Protein AF-A0A9J6HA10-F1 (afdb_monomer)

Mean predicted aligned error: 11.38 Å

Radius of gyration: 18.95 Å; Cα contacts (8 Å, |Δi|>4): 127; chains: 1; bounding box: 46×41×46 Å

Secondary structure (DSSP, 8-state):
-----HHHHHHHHHSS-SS---------HHHHHS--TT-SEEEE--TT--HHHHHHHB---S--TTHHHHTTTTTS--S------BB-SSSTT-BSBPP----------------BSS--HHHHHHHHHHHHHHHHHHHHHHHTTTT-TT-EEEE-

InterPro domains:
  IPR007130 Diacylglycerol acyltransferase [PF03982] (58-154)

Structure (mmCIF, N/CA/C/O backbone):
data_AF-A0A9J6HA10-F1
#
_entry.id   AF-A0A9J6HA10-F1
#
loop_
_atom_site.group_PDB
_atom_site.id
_atom_site.type_symbol
_atom_site.label_atom_id
_atom_site.label_alt_id
_atom_site.label_comp_id
_atom_site.label_asym_id
_atom_site.label_entity_id
_atom_site.label_seq_id
_atom_site.pdbx_PDB_ins_code
_atom_site.Cartn_x
_atom_site.Cartn_y
_atom_site.Cartn_z
_atom_site.occupancy
_atom_site.B_iso_or_equiv
_atom_site.auth_seq_id
_atom_site.auth_comp_id
_atom_site.auth_asym_id
_atom_site.auth_atom_id
_atom_site.pdbx_PDB_model_num
ATOM 1 N N . MET A 1 1 ? -4.344 17.018 0.982 1.00 56.25 1 MET A N 1
ATOM 2 C CA . MET A 1 1 ? -3.516 15.915 1.517 1.00 56.25 1 MET A CA 1
ATOM 3 C C . MET A 1 1 ? -3.598 15.993 3.033 1.00 56.25 1 MET A C 1
ATOM 5 O O . MET A 1 1 ? -3.455 17.090 3.555 1.00 56.25 1 MET A O 1
ATOM 9 N N . CYS A 1 2 ? -3.926 14.900 3.721 1.00 67.69 2 CYS A N 1
ATOM 10 C CA . CYS A 1 2 ? -3.923 14.847 5.187 1.00 67.69 2 CYS A CA 1
ATOM 11 C C . CYS A 1 2 ? -2.704 14.054 5.662 1.00 67.69 2 CYS A C 1
ATOM 13 O O . CYS A 1 2 ? -2.131 13.279 4.894 1.00 67.69 2 CYS A O 1
ATOM 15 N N . SER A 1 3 ? -2.320 14.220 6.923 1.00 74.75 3 SER A N 1
ATOM 16 C CA . SER A 1 3 ? -1.361 13.317 7.552 1.00 74.75 3 SER A CA 1
ATOM 17 C C . SER A 1 3 ? -1.904 11.881 7.547 1.00 74.75 3 SER A C 1
ATOM 19 O O . SER A 1 3 ? -3.109 11.652 7.680 1.00 74.75 3 SER A O 1
ATOM 21 N N . VAL A 1 4 ? -1.012 10.904 7.363 1.00 75.75 4 VAL A N 1
ATOM 22 C CA . VAL A 1 4 ? -1.343 9.467 7.391 1.00 75.75 4 VAL A CA 1
ATOM 23 C C . VAL A 1 4 ? -1.318 8.970 8.843 1.00 75.75 4 VAL A C 1
ATOM 25 O O . VAL A 1 4 ? -0.617 8.025 9.196 1.00 75.75 4 VAL A O 1
ATOM 28 N N . ASP A 1 5 ? -2.047 9.659 9.719 1.00 79.12 5 ASP A N 1
ATOM 29 C CA . ASP A 1 5 ? -2.291 9.221 11.092 1.00 79.12 5 ASP A CA 1
ATOM 30 C C . ASP A 1 5 ? -3.588 8.414 11.184 1.00 79.12 5 ASP A C 1
ATOM 32 O O 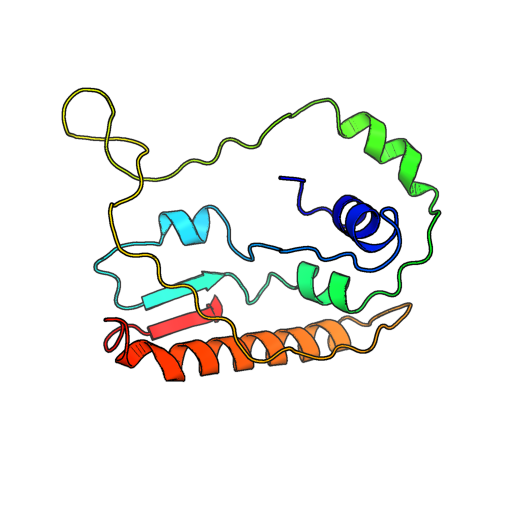. ASP A 1 5 ? -4.528 8.604 10.406 1.00 79.12 5 ASP A O 1
ATOM 36 N N . ARG A 1 6 ? -3.634 7.510 12.170 1.00 78.38 6 ARG A N 1
ATOM 37 C CA . ARG A 1 6 ? -4.812 6.692 12.494 1.00 78.38 6 ARG A CA 1
ATOM 38 C C . ARG A 1 6 ? -6.079 7.543 12.571 1.00 78.38 6 ARG A C 1
ATOM 40 O O . ARG A 1 6 ? -7.103 7.164 12.009 1.00 78.38 6 ARG A O 1
ATOM 47 N N . ASP A 1 7 ? -5.993 8.688 13.235 1.00 75.31 7 ASP A N 1
ATOM 48 C CA . ASP A 1 7 ? -7.155 9.517 13.545 1.00 75.31 7 ASP A CA 1
ATOM 49 C C . ASP A 1 7 ? -7.647 10.296 12.316 1.00 75.31 7 ASP A C 1
ATOM 51 O O . ASP A 1 7 ? -8.854 10.397 12.090 1.00 75.31 7 ASP A O 1
ATOM 55 N N . SER A 1 8 ? -6.740 10.776 11.459 1.00 80.00 8 SER A N 1
ATOM 56 C CA . SER 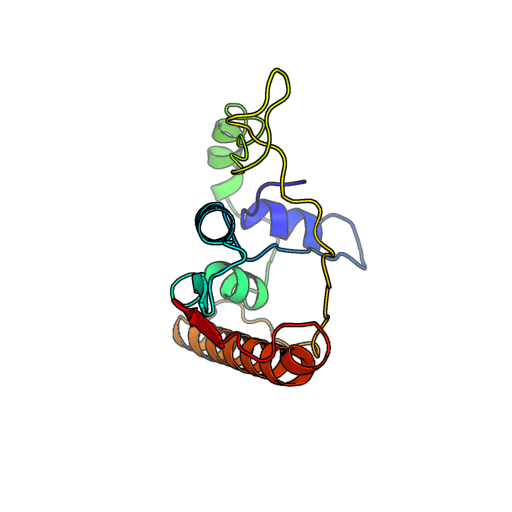A 1 8 ? -7.104 11.361 10.161 1.00 80.00 8 SER A CA 1
ATOM 57 C C . SER A 1 8 ? -7.771 10.339 9.242 1.00 80.00 8 SER A C 1
ATOM 59 O O . SER A 1 8 ? -8.814 10.632 8.652 1.00 80.00 8 SER A O 1
ATOM 61 N N . LEU A 1 9 ? -7.226 9.119 9.157 1.00 80.81 9 LEU A N 1
ATOM 62 C CA . LEU A 1 9 ? -7.848 8.035 8.390 1.00 80.81 9 LEU A CA 1
ATOM 63 C C . LEU A 1 9 ? -9.228 7.681 8.953 1.00 80.81 9 LEU A C 1
ATOM 65 O O . LEU A 1 9 ? -10.187 7.542 8.196 1.00 80.81 9 LEU A O 1
ATOM 69 N N . GLN A 1 10 ? -9.360 7.613 10.279 1.00 77.75 10 GLN A N 1
ATOM 70 C CA . GLN A 1 10 ? -10.642 7.418 10.950 1.00 77.75 10 GLN A CA 1
ATOM 71 C C . GLN A 1 10 ? -11.653 8.494 10.572 1.00 77.75 10 GLN A C 1
ATOM 73 O O . GLN A 1 10 ? -12.794 8.172 10.233 1.00 77.75 10 GLN A O 1
ATOM 78 N N . TRP A 1 11 ? -11.261 9.764 10.644 1.00 79.56 11 TRP A N 1
ATOM 79 C CA . TRP A 1 11 ? -12.159 10.869 10.348 1.00 79.56 11 TRP A CA 1
ATOM 80 C C . TRP A 1 11 ? -12.653 10.798 8.902 1.00 79.56 11 TRP A C 1
ATOM 82 O O . TRP A 1 11 ? -13.860 10.859 8.668 1.00 79.56 11 TRP A O 1
ATOM 92 N N . ILE A 1 12 ? -11.745 10.563 7.950 1.00 81.81 12 ILE A N 1
ATOM 93 C CA . ILE A 1 12 ? -12.090 10.429 6.529 1.00 81.81 12 ILE A CA 1
ATOM 94 C C . ILE A 1 12 ? -13.055 9.265 6.317 1.00 81.81 12 ILE A C 1
ATOM 96 O O . ILE A 1 12 ? -14.059 9.431 5.634 1.00 81.81 12 ILE A O 1
ATOM 100 N N . LEU A 1 13 ? -12.787 8.107 6.925 1.00 79.94 13 LEU A N 1
ATOM 101 C CA . LEU A 1 13 ? -13.568 6.894 6.695 1.00 79.94 13 LEU A CA 1
ATOM 102 C C . LEU A 1 13 ? -14.927 6.883 7.411 1.00 79.94 13 LEU A C 1
ATOM 104 O O . LEU A 1 13 ? -15.831 6.183 6.955 1.00 79.94 13 LEU A O 1
ATOM 108 N N . THR A 1 14 ? -15.100 7.635 8.505 1.00 76.81 14 THR A N 1
ATOM 109 C CA . THR A 1 14 ? -16.303 7.538 9.360 1.00 76.81 14 THR A CA 1
ATOM 110 C C . THR A 1 14 ? -17.143 8.811 9.452 1.00 76.81 14 THR A C 1
ATOM 112 O O . THR A 1 14 ? -18.346 8.715 9.677 1.00 76.81 14 THR A O 1
ATOM 115 N N . LYS A 1 15 ? -16.556 10.008 9.311 1.00 68.69 15 LYS A N 1
ATOM 116 C CA . LYS A 1 15 ? -17.234 11.276 9.650 1.00 68.69 15 LYS A CA 1
ATOM 117 C C . LYS A 1 15 ? -17.799 12.047 8.458 1.00 68.69 15 LYS A C 1
ATOM 119 O O . LYS A 1 15 ? -18.490 13.034 8.681 1.00 68.69 15 LYS A O 1
ATOM 124 N N . ARG A 1 16 ? -17.570 11.599 7.220 1.00 68.25 16 ARG A N 1
ATOM 125 C CA . ARG A 1 16 ? -18.080 12.254 5.998 1.00 68.25 16 ARG A CA 1
ATOM 126 C C . ARG A 1 16 ? -19.392 11.676 5.443 1.00 68.25 16 ARG A C 1
ATOM 128 O O . ARG A 1 16 ? -19.793 12.038 4.345 1.00 68.25 16 ARG A O 1
ATOM 135 N N . GLY A 1 17 ? -20.086 10.833 6.210 1.00 70.75 17 GLY A N 1
ATOM 136 C CA . GLY A 1 17 ? -21.309 10.154 5.763 1.00 70.75 17 GLY A CA 1
ATOM 137 C C . GLY A 1 17 ? -21.013 8.779 5.162 1.00 70.75 17 GLY A C 1
ATOM 138 O O . GLY A 1 17 ? -20.061 8.119 5.579 1.00 70.75 17 GLY A O 1
ATOM 139 N N . THR A 1 18 ? -21.831 8.319 4.215 1.00 76.44 18 THR A N 1
ATOM 140 C CA . THR A 1 18 ? -21.661 7.026 3.528 1.00 76.44 18 THR A CA 1
ATOM 141 C C . THR A 1 18 ? -20.817 7.164 2.258 1.00 76.44 18 THR A C 1
ATOM 143 O O . THR A 1 18 ? -20.904 8.177 1.573 1.00 76.44 18 THR A O 1
ATOM 146 N N . GLY A 1 19 ? -20.051 6.126 1.900 1.00 77.38 19 GLY A N 1
ATOM 147 C CA . GLY A 1 19 ? -19.271 6.101 0.651 1.00 77.38 19 GLY A CA 1
ATOM 148 C C . GLY A 1 19 ? -17.857 6.688 0.749 1.00 77.38 19 GLY A C 1
ATOM 149 O O . GLY A 1 19 ? -17.305 7.140 -0.249 1.00 77.38 19 GLY A O 1
ATOM 150 N N . ASN A 1 20 ? -17.255 6.690 1.940 1.00 80.44 20 ASN A N 1
ATOM 151 C CA . ASN A 1 20 ? -15.914 7.240 2.137 1.00 80.44 20 ASN A CA 1
ATOM 152 C C . ASN A 1 20 ? -14.815 6.290 1.639 1.00 80.44 20 ASN A C 1
ATOM 154 O O . ASN A 1 20 ? -14.850 5.090 1.916 1.00 80.44 20 ASN A O 1
ATOM 158 N N . ALA A 1 21 ? -13.786 6.852 1.003 1.00 83.12 21 ALA A N 1
ATOM 159 C CA . ALA A 1 21 ? -12.571 6.145 0.612 1.00 83.12 21 ALA A CA 1
ATOM 160 C C . ALA A 1 21 ? -11.327 6.934 1.044 1.00 83.12 21 ALA A C 1
ATOM 162 O O . ALA A 1 21 ? -11.319 8.165 1.024 1.00 83.12 21 ALA A O 1
ATOM 163 N N . ALA A 1 22 ? -10.269 6.217 1.418 1.00 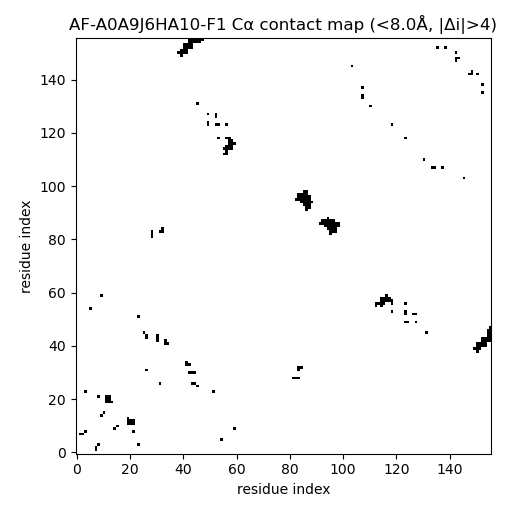83.75 22 ALA A N 1
ATOM 164 C CA . ALA A 1 22 ? -8.961 6.790 1.708 1.00 83.75 22 ALA A CA 1
ATOM 165 C C . ALA A 1 22 ? -7.900 6.071 0.869 1.00 83.75 22 ALA A C 1
ATOM 167 O O . ALA A 1 22 ? -7.897 4.843 0.791 1.00 83.75 22 ALA A O 1
ATOM 168 N N . LEU A 1 23 ? -7.003 6.842 0.257 1.00 84.44 23 LEU A N 1
ATOM 169 C CA . LEU A 1 23 ? -5.837 6.330 -0.456 1.00 84.44 23 LEU A CA 1
ATOM 170 C C . LEU A 1 23 ? -4.597 6.576 0.400 1.00 84.44 23 LEU A C 1
ATOM 172 O O . LEU A 1 23 ? -4.353 7.704 0.829 1.00 84.44 23 LEU A O 1
ATOM 176 N N . ILE A 1 24 ? -3.811 5.526 0.622 1.00 83.75 24 ILE A N 1
ATOM 177 C CA . ILE A 1 24 ? -2.528 5.609 1.319 1.00 83.75 24 ILE A CA 1
ATOM 178 C C . ILE A 1 24 ? -1.434 5.334 0.294 1.00 83.75 24 ILE A C 1
ATOM 180 O O . ILE A 1 24 ? -1.405 4.263 -0.309 1.00 83.75 24 ILE A O 1
ATOM 184 N N . ALA A 1 25 ? -0.529 6.292 0.107 1.00 83.69 25 ALA A N 1
ATOM 185 C CA . ALA A 1 25 ? 0.701 6.051 -0.630 1.00 83.69 25 ALA A CA 1
ATOM 186 C C . ALA A 1 25 ? 1.668 5.309 0.300 1.00 83.69 25 ALA A C 1
ATOM 188 O O . ALA A 1 25 ? 2.212 5.892 1.238 1.00 83.69 25 ALA A O 1
ATOM 189 N N . VAL A 1 26 ? 1.819 4.000 0.094 1.00 77.19 26 VAL A N 1
ATOM 190 C CA . VAL A 1 26 ? 2.684 3.157 0.926 1.00 77.19 26 VAL A CA 1
ATOM 191 C C . VAL A 1 26 ? 4.113 3.250 0.384 1.00 77.19 26 VAL A C 1
ATOM 193 O O . VAL A 1 26 ? 4.561 2.417 -0.391 1.00 77.19 26 VAL A O 1
ATOM 196 N N . GLY A 1 27 ? 4.791 4.342 0.728 1.00 73.56 27 GLY A N 1
ATOM 197 C CA . GLY A 1 27 ? 6.147 4.668 0.286 1.00 73.56 27 GLY A CA 1
ATOM 198 C C . GLY A 1 27 ? 6.548 6.045 0.811 1.00 73.56 27 GLY A C 1
ATOM 199 O O . GLY A 1 27 ? 5.684 6.858 1.138 1.00 73.56 27 GLY A O 1
ATOM 200 N N . GLY A 1 28 ? 7.842 6.295 0.972 1.00 72.81 28 GLY A N 1
ATOM 201 C CA . GLY A 1 28 ? 8.357 7.540 1.529 1.00 72.81 28 GLY A CA 1
ATOM 202 C C . GLY A 1 28 ? 9.592 8.065 0.805 1.00 72.81 28 GLY A C 1
ATOM 203 O O . GLY A 1 28 ? 9.865 7.744 -0.353 1.00 72.81 28 GLY A O 1
ATOM 204 N N . ALA A 1 29 ? 10.336 8.916 1.511 1.00 65.62 29 ALA A N 1
ATOM 205 C CA . ALA A 1 29 ? 11.545 9.541 0.989 1.00 65.62 29 ALA A CA 1
ATOM 206 C C . ALA A 1 29 ? 12.609 8.511 0.587 1.00 65.62 29 ALA A C 1
ATOM 208 O O . ALA A 1 29 ? 13.284 8.714 -0.409 1.00 65.62 29 ALA A O 1
ATOM 209 N N . GLN A 1 30 ? 12.724 7.392 1.307 1.00 65.94 30 GLN A N 1
ATOM 210 C CA . GLN A 1 30 ? 13.725 6.367 1.016 1.00 65.94 30 GLN A CA 1
ATOM 211 C C . GLN A 1 30 ? 13.497 5.724 -0.357 1.00 65.94 30 GLN A C 1
ATOM 213 O O . GLN A 1 30 ? 14.392 5.717 -1.190 1.00 65.94 30 GLN A O 1
ATOM 218 N N . GLU A 1 31 ? 12.269 5.292 -0.637 1.00 73.94 31 GLU A N 1
ATOM 219 C CA . GLU A 1 31 ? 11.891 4.733 -1.937 1.00 73.94 31 GLU A CA 1
ATOM 220 C C . GLU A 1 31 ? 12.024 5.773 -3.065 1.00 73.94 31 GLU A C 1
ATOM 222 O O . GLU A 1 31 ? 12.295 5.421 -4.209 1.00 73.94 31 GLU A O 1
ATOM 227 N N . SER A 1 32 ? 11.861 7.060 -2.737 1.00 68.88 32 SER A N 1
ATOM 228 C CA . SER A 1 32 ? 12.041 8.167 -3.685 1.00 68.88 32 SER A CA 1
ATOM 229 C C . SER A 1 32 ? 13.517 8.485 -3.953 1.00 68.88 32 SER A C 1
ATOM 231 O O . SER A 1 32 ? 13.855 8.878 -5.065 1.00 68.88 32 SER A O 1
ATOM 233 N N . LEU A 1 33 ? 14.391 8.322 -2.953 1.00 64.12 33 LEU A N 1
ATOM 234 C CA . LEU A 1 33 ? 15.841 8.490 -3.074 1.00 64.12 33 LEU A CA 1
ATOM 235 C C . LEU A 1 33 ? 16.476 7.310 -3.813 1.00 64.12 33 LEU A C 1
ATOM 237 O O . LEU A 1 33 ? 17.371 7.516 -4.622 1.00 64.12 33 LEU A O 1
ATOM 241 N N . ASP A 1 34 ? 15.977 6.094 -3.594 1.00 66.62 34 ASP A N 1
ATOM 242 C CA . ASP A 1 34 ? 16.493 4.878 -4.229 1.00 66.62 34 ASP A CA 1
ATOM 243 C C . ASP A 1 34 ? 16.005 4.701 -5.682 1.00 66.62 34 ASP A C 1
ATOM 245 O O . ASP A 1 34 ? 16.490 3.819 -6.397 1.00 66.62 34 ASP A O 1
ATOM 249 N N . ALA A 1 35 ? 15.094 5.556 -6.163 1.00 67.06 35 ALA A N 1
ATOM 250 C CA . ALA A 1 35 ? 14.521 5.516 -7.509 1.00 67.06 35 ALA A CA 1
ATOM 251 C C . ALA A 1 35 ? 15.523 5.956 -8.599 1.00 67.06 35 ALA A C 1
ATOM 253 O O . ALA A 1 35 ? 15.428 7.043 -9.169 1.00 67.06 35 ALA A O 1
ATOM 254 N N . HIS A 1 36 ? 16.474 5.079 -8.923 1.00 67.62 36 HIS A N 1
ATOM 255 C CA . HIS A 1 36 ? 17.462 5.286 -9.982 1.00 67.62 36 HIS A CA 1
ATOM 256 C C . HIS A 1 36 ? 17.062 4.554 -11.267 1.00 67.62 36 HIS A C 1
ATOM 258 O O . HIS A 1 36 ? 16.618 3.406 -11.243 1.00 67.62 36 HIS A O 1
ATOM 264 N N . LYS A 1 37 ? 17.252 5.216 -12.415 1.00 64.19 37 LYS A N 1
ATOM 265 C CA . LYS A 1 37 ? 16.863 4.695 -13.737 1.00 64.19 37 LYS A CA 1
ATOM 266 C C . LYS A 1 37 ? 17.623 3.421 -14.134 1.00 64.19 37 LYS A C 1
ATOM 268 O O . LYS A 1 37 ? 17.060 2.578 -14.831 1.00 64.19 37 LYS A O 1
ATOM 273 N N . GLU A 1 38 ? 18.863 3.291 -13.673 1.00 66.38 38 GLU A N 1
ATOM 274 C CA . GLU A 1 38 ? 19.779 2.188 -13.996 1.00 66.38 38 GLU A CA 1
ATOM 275 C C . GLU A 1 38 ? 19.692 1.016 -13.009 1.00 66.38 38 GLU A C 1
ATOM 277 O O . GLU A 1 38 ? 20.289 -0.034 -13.235 1.00 66.38 38 GLU A O 1
ATOM 282 N N . SER A 1 39 ? 18.920 1.157 -11.928 1.00 72.50 39 SER A N 1
ATOM 283 C CA . SER A 1 39 ? 18.753 0.075 -10.964 1.00 72.50 39 SER A CA 1
ATOM 284 C C . SER A 1 39 ? 17.893 -1.039 -11.555 1.00 72.50 39 SER A C 1
ATOM 286 O O . SER A 1 39 ? 16.695 -0.875 -11.796 1.00 72.50 39 SER A O 1
ATOM 288 N N . SER A 1 40 ? 18.496 -2.216 -11.720 1.00 80.31 40 SER A N 1
ATOM 289 C CA . SER A 1 40 ? 17.783 -3.462 -12.021 1.00 80.31 40 SER A CA 1
ATOM 290 C C . SER A 1 40 ? 16.940 -3.951 -10.839 1.00 80.31 40 SER A C 1
ATOM 292 O O . SER A 1 40 ? 16.073 -4.800 -11.010 1.00 80.31 40 SER A O 1
ATOM 294 N N . VAL A 1 41 ? 17.148 -3.417 -9.633 1.00 83.56 41 VAL A N 1
ATOM 295 C CA . VAL A 1 41 ? 16.397 -3.801 -8.432 1.00 83.56 41 VAL A CA 1
ATOM 296 C C . VAL A 1 41 ? 15.597 -2.618 -7.906 1.00 83.56 41 VAL A C 1
ATOM 298 O O . VAL A 1 41 ? 16.159 -1.600 -7.508 1.00 83.56 41 VAL A O 1
ATOM 301 N N . ILE A 1 42 ? 14.277 -2.778 -7.843 1.00 84.38 42 ILE A N 1
ATOM 302 C CA . ILE A 1 42 ? 13.366 -1.835 -7.195 1.00 84.38 42 ILE A CA 1
ATOM 303 C C . ILE A 1 42 ? 13.167 -2.317 -5.760 1.00 84.38 42 ILE A C 1
ATOM 305 O O . ILE A 1 42 ? 12.647 -3.410 -5.550 1.00 84.38 42 ILE A O 1
ATOM 309 N N . THR A 1 43 ? 13.583 -1.527 -4.769 1.00 83.81 43 THR A N 1
ATOM 310 C CA . THR A 1 43 ? 13.400 -1.881 -3.353 1.00 83.81 43 THR A CA 1
ATOM 311 C C . THR A 1 43 ? 12.205 -1.134 -2.768 1.00 83.81 43 THR A C 1
ATOM 313 O O . THR A 1 43 ? 12.163 0.091 -2.810 1.00 83.81 43 THR A O 1
ATOM 316 N N . LEU A 1 44 ? 11.248 -1.869 -2.201 1.00 85.06 44 LEU A N 1
ATOM 317 C CA . LEU A 1 44 ? 10.148 -1.312 -1.415 1.00 85.06 44 LEU A CA 1
ATOM 318 C C . LEU A 1 44 ? 10.326 -1.683 0.052 1.00 85.06 44 LEU A C 1
ATOM 320 O O . LEU A 1 44 ? 10.354 -2.868 0.388 1.00 85.06 44 LEU A O 1
ATOM 324 N N . THR A 1 45 ? 10.384 -0.680 0.925 1.00 84.88 45 THR A N 1
ATOM 325 C CA . THR A 1 45 ? 10.536 -0.878 2.370 1.00 84.88 45 THR A CA 1
ATOM 326 C C . THR A 1 45 ? 9.178 -1.179 3.009 1.00 84.88 45 THR A C 1
ATOM 328 O O . THR A 1 45 ? 8.594 -0.343 3.701 1.00 84.88 45 THR A O 1
ATOM 331 N N . LEU A 1 46 ? 8.627 -2.362 2.730 1.00 85.69 46 LEU A N 1
ATOM 332 C CA . LEU A 1 46 ? 7.311 -2.792 3.216 1.00 85.69 46 LEU A CA 1
ATOM 333 C C . LEU A 1 46 ? 7.387 -3.804 4.357 1.00 85.69 46 LEU A C 1
ATOM 335 O O . LEU A 1 46 ? 6.459 -3.855 5.157 1.00 85.69 46 LEU A O 1
ATOM 339 N N . LYS A 1 47 ? 8.479 -4.561 4.505 1.00 84.81 47 LYS A N 1
ATOM 340 C CA . LYS A 1 47 ? 8.549 -5.719 5.414 1.00 84.81 47 LYS A CA 1
ATOM 341 C C . LYS A 1 47 ? 8.215 -5.366 6.866 1.00 84.81 47 LYS A C 1
ATOM 343 O O . LYS A 1 47 ? 7.546 -6.127 7.564 1.00 84.81 47 LYS A O 1
ATOM 348 N N . SER A 1 48 ? 8.665 -4.197 7.315 1.00 81.62 48 SER A N 1
ATOM 349 C CA . SER A 1 48 ? 8.431 -3.675 8.666 1.00 81.62 48 SER A CA 1
ATOM 350 C C . SER A 1 48 ? 7.220 -2.735 8.766 1.00 81.62 48 SER A C 1
ATOM 352 O O . SER A 1 48 ? 6.762 -2.428 9.869 1.00 81.62 48 SER A O 1
ATOM 354 N N . ARG A 1 49 ? 6.648 -2.280 7.642 1.00 84.38 49 ARG A N 1
ATOM 355 C CA . ARG A 1 49 ? 5.608 -1.238 7.613 1.00 84.38 49 ARG A CA 1
ATOM 356 C C . ARG A 1 49 ? 4.200 -1.827 7.644 1.00 84.38 49 ARG A C 1
ATOM 358 O O . ARG A 1 49 ? 3.442 -1.702 6.697 1.00 84.38 49 ARG A O 1
ATOM 365 N N . LYS A 1 50 ? 3.782 -2.390 8.777 1.00 86.88 50 LYS A N 1
ATOM 366 C CA . LYS A 1 50 ? 2.472 -3.074 8.889 1.00 86.88 50 LYS A CA 1
ATOM 367 C C . LYS A 1 50 ? 1.310 -2.193 9.386 1.00 86.88 50 LYS A C 1
ATOM 369 O O . LYS A 1 50 ? 0.176 -2.648 9.532 1.00 86.88 50 LYS A O 1
ATOM 374 N N . GLY A 1 51 ? 1.564 -0.906 9.641 1.00 83.56 51 GLY A N 1
ATOM 375 C CA . GLY A 1 51 ? 0.588 0.012 10.248 1.00 83.56 51 GLY A CA 1
ATOM 376 C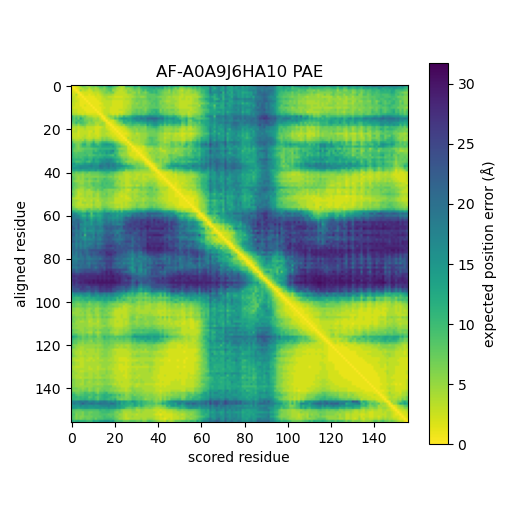 C . GLY A 1 51 ? -0.681 0.240 9.415 1.00 83.56 51 GLY A C 1
ATOM 377 O O . GLY A 1 51 ? -1.773 0.321 9.978 1.00 83.56 51 GLY A O 1
ATOM 378 N N . PHE A 1 52 ? -0.559 0.291 8.085 1.00 85.31 52 PHE A N 1
ATOM 379 C CA . PHE A 1 52 ? -1.705 0.467 7.183 1.00 85.31 52 PHE A CA 1
ATOM 380 C C . PHE A 1 52 ? -2.607 -0.775 7.153 1.00 85.31 52 PHE A C 1
ATOM 382 O O . PHE A 1 52 ? -3.830 -0.655 7.149 1.00 85.31 52 PHE A O 1
ATOM 389 N N . VAL A 1 53 ? -2.006 -1.966 7.225 1.00 88.31 53 VAL A N 1
ATOM 390 C CA . VAL A 1 53 ? -2.718 -3.248 7.307 1.00 88.31 53 VAL A CA 1
ATOM 391 C C . VAL A 1 53 ? -3.503 -3.337 8.609 1.00 88.31 53 VAL A C 1
ATOM 393 O O . VAL A 1 53 ? -4.684 -3.681 8.615 1.00 88.31 53 VAL A O 1
ATOM 396 N N . ARG A 1 54 ? -2.881 -2.926 9.719 1.00 85.50 54 ARG A N 1
ATOM 397 C CA . ARG A 1 54 ? -3.562 -2.847 11.012 1.00 85.50 54 ARG A CA 1
ATOM 398 C C . ARG A 1 54 ? -4.764 -1.901 10.970 1.00 85.50 54 ARG A C 1
ATOM 400 O O . ARG A 1 54 ? -5.807 -2.247 11.511 1.00 85.50 54 ARG A O 1
ATOM 407 N N . GLN A 1 55 ? -4.658 -0.746 10.307 1.00 82.75 55 GLN A N 1
ATOM 408 C CA . GLN A 1 55 ? -5.807 0.156 10.131 1.00 82.75 55 GLN A CA 1
ATOM 409 C C . GLN A 1 55 ? -6.944 -0.469 9.318 1.00 82.75 55 GLN A C 1
ATOM 411 O O . GLN A 1 55 ? -8.107 -0.208 9.612 1.00 82.75 55 GLN A O 1
ATOM 416 N N . ALA A 1 56 ? -6.631 -1.307 8.328 1.00 85.19 56 ALA A N 1
ATOM 417 C CA . ALA A 1 56 ? -7.649 -2.019 7.559 1.00 85.19 56 ALA A CA 1
ATOM 418 C C . ALA A 1 56 ? -8.399 -3.074 8.397 1.00 85.19 56 ALA A C 1
ATOM 420 O O . ALA A 1 56 ? -9.587 -3.302 8.165 1.00 85.19 56 ALA A O 1
ATOM 421 N N . LEU A 1 57 ? -7.725 -3.688 9.379 1.00 85.38 57 LEU A N 1
ATOM 422 C CA . LEU A 1 57 ? -8.286 -4.729 10.249 1.00 85.38 57 LEU A CA 1
ATOM 423 C C . LEU A 1 57 ? -9.116 -4.187 11.418 1.00 85.38 57 LEU A C 1
ATOM 425 O O . LEU A 1 57 ? -10.082 -4.831 11.817 1.00 85.38 57 LEU A O 1
ATOM 429 N N . VAL A 1 58 ? -8.753 -3.038 11.990 1.00 80.31 58 VAL A N 1
ATOM 430 C CA . VAL A 1 58 ? -9.403 -2.506 13.200 1.00 80.31 58 VAL A CA 1
ATOM 431 C C . VAL A 1 58 ? -10.841 -2.038 12.913 1.00 80.31 58 VAL A C 1
ATOM 433 O O . VAL A 1 58 ? -11.087 -1.203 12.037 1.00 80.31 58 VAL A O 1
ATOM 436 N N . LYS A 1 59 ? -11.813 -2.525 13.701 1.00 64.88 59 LYS A N 1
ATOM 437 C CA . LYS A 1 59 ? -13.143 -1.898 13.815 1.00 64.88 59 LYS A CA 1
ATOM 438 C C . LYS A 1 59 ? -13.022 -0.583 14.571 1.00 64.88 59 LYS A C 1
ATOM 440 O O . LYS A 1 59 ? -12.319 -0.492 15.569 1.00 64.88 59 LYS A O 1
ATOM 445 N N . ASN A 1 60 ? -13.734 0.434 14.103 1.00 59.78 60 ASN A N 1
ATOM 446 C CA . ASN A 1 60 ? -13.498 1.793 14.559 1.00 59.78 60 ASN A CA 1
ATOM 447 C C . ASN A 1 60 ? -14.753 2.461 15.143 1.00 59.78 60 ASN A C 1
ATOM 449 O O . ASN A 1 60 ? -15.469 3.151 14.408 1.00 59.78 60 ASN A O 1
ATOM 453 N N . PRO A 1 61 ? -15.044 2.263 16.440 1.00 55.78 61 PRO A N 1
ATOM 454 C CA . PRO A 1 61 ? -16.095 3.003 17.120 1.00 55.78 61 PRO A CA 1
ATOM 455 C C . PRO A 1 61 ? -15.628 4.441 17.447 1.00 55.78 61 PRO A C 1
ATOM 457 O O . PRO A 1 61 ? -14.500 4.652 17.898 1.00 55.78 61 PRO A O 1
ATOM 460 N N . PRO A 1 62 ? -16.462 5.470 17.225 1.00 52.62 62 PRO A N 1
ATOM 461 C CA . PRO A 1 62 ? -16.101 6.855 17.533 1.00 52.62 62 PRO A CA 1
ATOM 462 C C . PRO A 1 62 ? -16.049 7.124 19.055 1.00 52.62 62 PRO A C 1
ATOM 464 O O . PRO A 1 62 ? -17.034 6.854 19.733 1.00 52.62 62 PRO A O 1
ATOM 467 N N . GLY A 1 63 ? -14.972 7.752 19.578 1.00 57.22 63 GLY A N 1
ATOM 468 C CA . GLY A 1 63 ? -15.036 8.495 20.863 1.00 57.22 63 GLY A CA 1
ATOM 469 C C . GLY A 1 63 ? -13.972 8.305 21.972 1.00 57.22 63 GLY A C 1
ATOM 470 O O . GLY A 1 63 ? -14.322 8.471 23.135 1.00 57.22 63 GLY A O 1
ATOM 471 N N . SER A 1 64 ? -12.693 8.007 21.702 1.00 53.38 64 SER A N 1
ATOM 472 C CA . SER A 1 64 ? -11.687 7.818 22.781 1.00 53.38 64 SER A CA 1
ATOM 473 C C . SER A 1 64 ? -11.087 9.118 23.370 1.00 53.38 64 SER A C 1
ATOM 475 O O . SER A 1 64 ? -10.832 10.086 22.653 1.00 53.38 64 SER A O 1
ATOM 477 N N . ARG A 1 65 ? -10.794 9.108 24.687 1.00 51.94 65 ARG A N 1
ATOM 478 C CA . ARG A 1 65 ? -10.223 10.203 25.516 1.00 51.94 65 ARG A CA 1
ATOM 479 C C . ARG A 1 65 ? -8.807 10.665 25.122 1.00 51.94 65 ARG A C 1
ATOM 481 O O . ARG A 1 65 ? -8.369 11.719 25.573 1.00 51.94 65 ARG A O 1
ATOM 488 N N . LEU A 1 66 ? -8.124 9.933 24.239 1.00 47.09 66 LEU A N 1
ATOM 489 C CA . LEU A 1 66 ? -6.847 10.332 23.618 1.00 47.09 66 LEU A CA 1
ATOM 490 C C . LEU A 1 66 ? -6.964 11.607 22.745 1.00 47.09 66 LEU A C 1
ATOM 492 O O . LEU A 1 66 ? -5.954 12.223 22.409 1.00 47.09 66 LEU A O 1
ATOM 496 N N . ARG A 1 67 ? -8.200 12.044 22.450 1.00 52.47 67 ARG A N 1
ATOM 497 C CA . ARG A 1 67 ? -8.561 13.191 21.600 1.00 52.47 67 ARG A CA 1
ATOM 498 C C . ARG A 1 67 ? -8.036 14.559 22.062 1.00 52.47 67 ARG A C 1
ATOM 500 O O . ARG A 1 67 ? -7.734 15.392 21.219 1.00 52.47 67 ARG A O 1
ATOM 507 N N . SER A 1 68 ? -7.881 14.806 23.362 1.00 51.53 68 SER A N 1
ATOM 508 C CA . SER A 1 68 ? -7.565 16.165 23.851 1.00 51.53 68 SER A CA 1
ATOM 509 C C . SER A 1 68 ? -6.070 16.493 23.872 1.00 51.53 68 SER A C 1
ATOM 511 O O . SER A 1 68 ? -5.688 17.661 23.820 1.00 51.53 68 SER A O 1
ATOM 513 N N . LEU A 1 69 ? -5.213 15.473 23.960 1.00 54.19 69 LEU A N 1
ATOM 514 C CA . LEU A 1 69 ? -3.762 15.666 24.044 1.00 54.19 69 LEU A CA 1
ATOM 515 C C . LEU A 1 69 ? -3.146 15.888 22.654 1.00 54.19 69 LEU A C 1
ATOM 517 O O . LEU A 1 69 ? -2.205 16.658 22.488 1.00 54.19 69 LEU A O 1
ATOM 521 N N . GLN A 1 70 ? -3.726 15.241 21.648 1.00 43.22 70 GLN A N 1
ATOM 522 C CA . GLN A 1 70 ? -3.204 15.175 20.287 1.00 43.22 70 GLN A CA 1
ATOM 523 C C . GLN A 1 70 ? -3.595 16.397 19.437 1.00 43.22 70 GLN A C 1
ATOM 525 O O . GLN A 1 70 ? -2.831 16.801 18.562 1.00 43.22 70 GLN A O 1
ATOM 530 N N . GLU A 1 71 ? -4.737 17.042 19.723 1.00 53.06 71 GLU A N 1
ATOM 531 C CA . GLU A 1 71 ? -5.153 18.287 19.050 1.00 53.06 71 GLU A CA 1
ATOM 532 C C . GLU A 1 71 ? -4.254 19.488 19.402 1.00 53.06 71 GLU A C 1
ATOM 534 O O . GLU A 1 71 ? -4.062 20.363 18.562 1.00 53.06 71 GLU A O 1
ATOM 539 N N . LYS A 1 72 ? -3.606 19.497 20.578 1.00 49.88 72 LYS A N 1
ATOM 540 C CA . LYS A 1 72 ? -2.654 20.560 20.965 1.00 49.88 72 LYS A CA 1
ATOM 541 C C . LYS A 1 72 ? -1.306 20.483 20.243 1.00 49.88 72 LYS A C 1
ATOM 543 O O . LYS A 1 72 ? -0.634 21.498 20.117 1.00 49.88 72 LYS A O 1
ATOM 548 N N . LEU A 1 73 ? -0.923 19.302 19.757 1.00 53.16 73 LEU A N 1
ATOM 549 C CA . LEU A 1 73 ? 0.323 19.093 19.008 1.00 53.16 73 LEU A CA 1
ATOM 550 C C . LEU A 1 73 ? 0.147 19.280 17.489 1.00 53.16 73 LEU A C 1
ATOM 552 O O . LEU A 1 73 ? 1.135 19.442 16.779 1.00 53.16 73 LEU A O 1
ATOM 556 N N . LYS A 1 74 ? -1.098 19.313 16.984 1.00 48.59 74 LYS A N 1
ATOM 557 C CA . LYS A 1 74 ? -1.428 19.483 15.553 1.00 48.59 74 LYS A CA 1
ATOM 558 C C . LYS A 1 74 ? -1.349 20.932 15.036 1.00 48.59 74 LYS A C 1
ATOM 560 O O . LYS A 1 74 ? -1.672 21.162 13.875 1.00 48.59 74 LYS A O 1
ATOM 565 N N . SER A 1 75 ? -0.889 21.901 15.830 1.00 55.34 75 SER A N 1
ATOM 566 C CA . SER A 1 75 ? -0.760 23.303 15.395 1.00 55.34 75 SER A CA 1
ATOM 567 C C . SER A 1 75 ? 0.641 23.715 14.925 1.00 55.34 75 SER A C 1
ATOM 569 O O . SER A 1 75 ? 0.778 24.833 14.434 1.00 55.34 75 SER A O 1
ATOM 571 N N . LEU A 1 76 ? 1.675 22.865 15.054 1.00 48.41 76 LEU A N 1
ATOM 572 C CA . LEU A 1 76 ? 3.060 23.363 14.989 1.00 48.41 76 LEU A CA 1
ATOM 573 C C . LEU A 1 76 ? 3.908 22.988 13.765 1.00 48.41 76 LEU A C 1
ATOM 575 O O . LEU A 1 76 ? 4.993 23.538 13.621 1.00 48.41 76 LEU A O 1
ATOM 579 N N . THR A 1 77 ? 3.464 22.128 12.850 1.00 48.59 77 THR A N 1
ATOM 580 C CA . THR A 1 77 ? 4.256 21.804 11.645 1.00 48.59 77 THR A CA 1
ATOM 581 C C . THR A 1 77 ? 3.348 21.554 10.444 1.00 48.59 77 THR A C 1
ATOM 583 O O . THR A 1 77 ? 3.083 20.429 10.020 1.00 48.59 77 THR A O 1
ATOM 586 N N . GLY A 1 78 ? 2.815 22.650 9.904 1.00 56.09 78 GLY A N 1
ATOM 587 C CA . GLY A 1 78 ? 2.086 22.654 8.643 1.00 56.09 78 GLY A CA 1
ATOM 588 C C . GLY A 1 78 ? 3.024 22.331 7.481 1.00 56.09 78 GLY A C 1
ATOM 589 O O . GLY A 1 78 ? 3.845 23.158 7.110 1.00 56.09 78 GLY A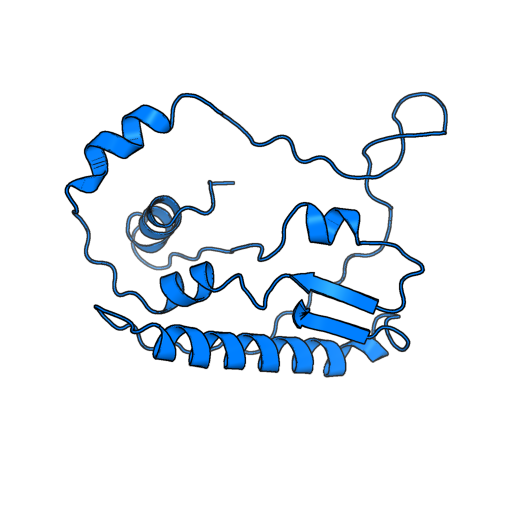 O 1
ATOM 590 N N . VAL A 1 79 ? 2.832 21.149 6.890 1.00 51.69 79 VAL A N 1
ATOM 591 C CA . VAL A 1 79 ? 3.497 20.621 5.683 1.00 51.69 79 VAL A CA 1
ATOM 592 C C . VAL A 1 79 ? 4.911 20.071 5.923 1.00 51.69 79 VAL A C 1
ATOM 594 O O . VAL A 1 79 ? 5.853 20.791 6.233 1.00 51.69 79 VAL A O 1
ATOM 597 N N . ALA A 1 80 ? 5.067 18.758 5.719 1.00 42.34 80 ALA A N 1
ATOM 598 C CA . ALA A 1 80 ? 6.378 18.128 5.617 1.00 42.34 80 ALA A CA 1
ATOM 599 C C . ALA A 1 80 ? 7.046 18.557 4.296 1.00 42.34 80 ALA A C 1
ATOM 601 O O . ALA A 1 80 ? 6.437 18.363 3.237 1.00 42.34 80 ALA A O 1
ATOM 602 N N . PRO A 1 81 ? 8.270 19.113 4.311 1.00 43.25 81 PRO A N 1
ATOM 603 C CA . PRO A 1 81 ? 9.003 19.370 3.081 1.00 43.25 81 PRO A CA 1
ATOM 604 C C . PRO A 1 81 ? 9.384 18.030 2.442 1.00 43.25 81 PRO A C 1
ATOM 606 O O . PRO A 1 81 ? 10.122 17.232 3.018 1.00 43.25 81 PRO A O 1
ATOM 609 N N . ALA A 1 82 ? 8.851 17.767 1.251 1.00 52.25 82 ALA A N 1
ATOM 610 C CA . ALA A 1 82 ? 9.254 16.628 0.442 1.00 52.25 82 ALA A CA 1
ATOM 611 C C . ALA A 1 82 ? 10.540 16.990 -0.316 1.00 52.25 82 ALA A C 1
ATOM 613 O O . ALA A 1 82 ? 10.536 17.888 -1.156 1.00 52.25 82 ALA A O 1
ATOM 614 N N . ILE A 1 83 ? 11.644 16.313 0.004 1.00 49.06 83 ILE A N 1
ATOM 615 C CA . ILE A 1 83 ? 12.927 16.474 -0.688 1.00 49.06 83 ILE A CA 1
ATOM 616 C C . ILE A 1 83 ? 12.997 15.403 -1.782 1.00 49.06 83 ILE A C 1
ATOM 618 O O . ILE A 1 83 ? 13.076 14.215 -1.479 1.00 49.06 83 ILE A O 1
ATOM 622 N N . PHE A 1 84 ? 12.946 15.823 -3.046 1.00 51.00 84 PHE A N 1
ATOM 623 C CA . PHE A 1 84 ? 13.135 14.966 -4.222 1.00 51.00 84 PHE A CA 1
ATOM 624 C C . PHE A 1 84 ? 14.494 15.263 -4.868 1.00 51.00 84 PHE A C 1
ATOM 626 O O . PHE A 1 84 ? 14.937 16.410 -4.860 1.00 51.00 84 PHE A O 1
ATOM 633 N N . TYR A 1 85 ? 15.147 14.254 -5.446 1.00 47.56 85 TYR A N 1
ATOM 634 C CA . TYR A 1 85 ? 16.386 14.415 -6.215 1.00 47.56 85 TYR A CA 1
ATOM 635 C C . TYR A 1 85 ? 16.056 14.661 -7.700 1.00 47.56 85 TYR A C 1
ATOM 637 O O . TYR A 1 85 ? 15.243 13.932 -8.272 1.00 47.56 85 TYR A O 1
ATOM 645 N N . GLY A 1 86 ? 16.620 15.702 -8.329 1.00 59.19 86 GLY A N 1
ATOM 646 C CA . GLY A 1 86 ? 16.162 16.156 -9.646 1.00 59.19 86 GLY A CA 1
ATOM 647 C C . GLY A 1 86 ? 16.950 17.296 -10.321 1.00 59.19 86 GLY A C 1
ATOM 648 O O . GLY A 1 86 ? 18.098 17.570 -9.988 1.00 59.19 86 GLY A O 1
ATOM 649 N N . ARG A 1 87 ? 16.346 17.984 -11.308 1.00 55.44 87 ARG A N 1
ATOM 650 C CA . ARG A 1 87 ? 16.962 19.120 -12.049 1.00 55.44 87 ARG A CA 1
ATOM 651 C C . ARG A 1 87 ? 16.711 20.494 -11.398 1.00 55.44 87 ARG A C 1
ATOM 653 O O . ARG A 1 87 ? 15.670 20.698 -10.773 1.00 55.44 87 ARG A O 1
ATOM 660 N N . GLY A 1 88 ? 17.680 21.413 -11.530 1.00 52.19 88 GLY A N 1
ATOM 661 C CA . GLY A 1 88 ? 17.705 22.763 -10.929 1.00 52.19 88 GLY A CA 1
ATOM 662 C C . GLY A 1 88 ? 16.949 23.844 -11.707 1.00 52.19 88 GLY A C 1
ATOM 663 O O . GLY A 1 88 ? 16.644 23.666 -12.883 1.00 52.19 88 GLY A O 1
ATOM 664 N N . ILE A 1 89 ? 16.650 24.966 -11.034 1.00 49.84 89 ILE A N 1
ATOM 665 C CA . ILE A 1 89 ? 15.895 26.114 -11.582 1.00 49.84 89 ILE A CA 1
ATOM 666 C C . ILE A 1 89 ? 16.820 27.183 -12.217 1.00 49.84 89 ILE A C 1
ATOM 668 O O . ILE A 1 89 ? 16.350 27.963 -13.037 1.00 49.84 89 ILE A O 1
ATOM 672 N N . LEU A 1 90 ? 18.136 27.195 -11.949 1.00 50.66 90 LEU A N 1
ATOM 673 C CA . LEU A 1 90 ? 19.103 28.120 -12.571 1.00 50.66 90 LEU A CA 1
ATOM 674 C C . LEU A 1 90 ? 20.462 27.418 -12.789 1.00 50.66 90 LEU A C 1
ATOM 676 O O . LEU A 1 90 ? 21.124 27.076 -11.820 1.00 50.66 90 LEU A O 1
ATOM 680 N N . GLN A 1 91 ? 20.839 27.210 -14.061 1.00 40.03 91 GLN A N 1
ATOM 681 C CA . GLN A 1 91 ? 22.044 26.516 -14.572 1.00 40.03 91 GLN A CA 1
ATOM 682 C C . GLN A 1 91 ? 22.255 25.044 -14.116 1.00 40.03 91 GLN A C 1
ATOM 684 O O . GLN A 1 91 ? 22.096 24.648 -12.967 1.00 40.03 91 GLN A O 1
ATOM 689 N N . TYR A 1 92 ? 22.545 24.183 -15.095 1.00 48.44 92 TYR A N 1
ATOM 690 C CA . TYR A 1 92 ? 22.338 22.729 -15.062 1.00 48.44 92 TYR A CA 1
ATOM 691 C C . TYR A 1 92 ? 23.426 21.924 -14.330 1.00 48.44 92 TYR A C 1
ATOM 693 O O . TYR A 1 92 ? 24.215 21.243 -14.984 1.00 48.44 92 TYR A O 1
ATOM 701 N N . THR A 1 93 ? 23.391 21.869 -12.994 1.00 43.25 93 THR A N 1
ATOM 702 C CA . THR A 1 93 ? 24.141 20.801 -12.292 1.00 43.25 93 THR A CA 1
ATOM 703 C C . THR A 1 93 ? 23.544 20.236 -10.994 1.00 43.25 93 THR A C 1
ATOM 705 O O . THR A 1 93 ? 24.068 19.235 -10.520 1.00 43.25 93 THR A O 1
ATOM 708 N N . TRP A 1 94 ? 22.431 20.746 -10.437 1.00 43.34 94 TRP A N 1
ATOM 709 C CA . TRP A 1 94 ? 21.783 20.139 -9.247 1.00 43.34 94 TRP A CA 1
ATOM 710 C C . TRP A 1 94 ? 20.362 20.692 -8.988 1.00 43.34 94 TRP A C 1
ATOM 712 O O . TRP A 1 94 ? 20.167 21.901 -9.106 1.00 43.34 94 TRP A O 1
ATOM 722 N N . GLY A 1 95 ? 19.355 19.877 -8.621 1.00 54.84 95 GLY A N 1
ATOM 723 C CA . GLY A 1 95 ? 18.043 20.401 -8.187 1.00 54.84 95 GLY A CA 1
ATOM 724 C C . GLY A 1 95 ? 16.988 19.398 -7.699 1.00 54.84 95 GLY A C 1
ATOM 725 O O . GLY A 1 95 ? 17.307 18.274 -7.333 1.00 54.84 95 GLY A O 1
ATOM 726 N N . TYR A 1 96 ? 15.719 19.833 -7.665 1.00 55.56 96 TYR A N 1
ATOM 727 C CA . TYR A 1 96 ? 14.598 19.147 -6.988 1.00 55.56 96 TYR A CA 1
ATOM 728 C C . TYR A 1 96 ? 13.505 18.613 -7.934 1.00 55.56 96 TYR A C 1
ATOM 730 O O . TYR A 1 96 ? 12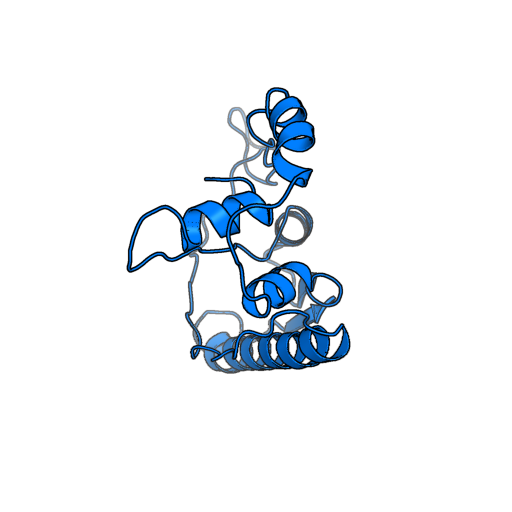.479 18.110 -7.480 1.00 55.56 96 TYR A O 1
ATOM 738 N N . MET A 1 97 ? 13.665 18.764 -9.254 1.00 55.88 97 MET A N 1
ATOM 739 C CA . MET A 1 97 ? 12.615 18.409 -10.215 1.00 55.88 97 MET A CA 1
ATOM 740 C C . MET A 1 97 ? 12.725 16.945 -10.680 1.00 55.88 97 MET A C 1
ATOM 742 O O . MET A 1 97 ? 13.740 16.608 -11.296 1.00 55.88 97 MET A O 1
ATOM 746 N N . PRO A 1 98 ? 11.701 16.096 -10.462 1.00 60.06 98 PRO A N 1
ATOM 747 C CA . PRO A 1 98 ? 11.740 14.685 -10.846 1.00 60.06 98 PRO A CA 1
ATOM 748 C C . PRO A 1 98 ? 12.002 14.505 -12.347 1.00 60.06 98 PRO A C 1
ATOM 750 O O . PRO A 1 98 ? 11.646 15.356 -13.170 1.00 60.06 98 PRO A O 1
ATOM 753 N N . PHE A 1 99 ? 12.626 13.385 -12.714 1.00 67.25 99 PHE A N 1
ATOM 754 C CA . PHE A 1 99 ? 12.877 13.055 -14.116 1.00 67.25 99 PHE A CA 1
ATOM 755 C C . PHE A 1 99 ? 11.562 12.981 -14.906 1.00 67.25 99 PHE A C 1
ATOM 757 O O . PHE A 1 99 ? 10.557 12.454 -14.429 1.00 67.25 99 PHE A O 1
ATOM 764 N N . ARG A 1 100 ? 11.572 13.513 -16.136 1.00 70.81 100 ARG A N 1
ATOM 765 C CA . ARG A 1 100 ? 10.426 13.474 -17.059 1.00 70.81 100 ARG A CA 1
ATOM 766 C C . ARG A 1 100 ? 10.295 12.084 -17.679 1.00 70.81 100 ARG A C 1
ATOM 768 O O . ARG A 1 100 ? 10.613 11.895 -18.846 1.00 70.81 100 ARG A O 1
ATOM 775 N N . 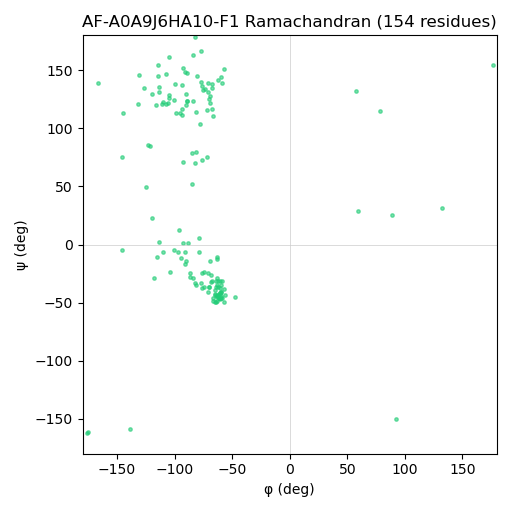GLU A 1 101 ? 9.847 11.127 -16.882 1.00 73.25 101 GLU A N 1
ATOM 776 C CA . GLU A 1 101 ? 9.593 9.754 -17.311 1.00 73.25 101 GLU A CA 1
ATOM 777 C C . GLU A 1 101 ? 8.101 9.426 -17.222 1.00 73.25 101 GLU A C 1
ATOM 779 O O . GLU A 1 101 ? 7.348 10.023 -16.445 1.00 73.25 101 GLU A O 1
ATOM 784 N N . ARG A 1 102 ? 7.652 8.469 -18.040 1.00 79.69 102 ARG A N 1
ATOM 785 C CA . ARG A 1 102 ? 6.259 8.008 -18.018 1.00 79.69 102 ARG A CA 1
ATOM 786 C C . ARG A 1 102 ? 5.992 7.251 -16.716 1.00 79.69 102 ARG A C 1
ATOM 788 O O . ARG A 1 102 ? 6.598 6.214 -16.466 1.00 79.69 102 ARG A O 1
ATOM 795 N N . ILE A 1 103 ? 5.013 7.711 -15.941 1.00 81.88 103 ILE A N 1
ATOM 796 C CA . ILE A 1 103 ? 4.505 6.985 -14.772 1.00 81.88 103 ILE A CA 1
ATOM 797 C C . ILE A 1 103 ? 3.375 6.058 -15.225 1.00 81.88 103 ILE A C 1
ATOM 799 O O . ILE A 1 103 ? 2.395 6.509 -15.819 1.00 81.88 103 ILE A O 1
ATOM 803 N N . VAL A 1 104 ? 3.509 4.761 -14.944 1.00 85.56 104 VAL A N 1
ATOM 804 C CA . VAL A 1 104 ? 2.468 3.756 -15.199 1.00 85.56 104 VAL A CA 1
ATOM 805 C C . VAL A 1 104 ? 1.862 3.331 -13.863 1.00 85.56 104 VAL A C 1
ATOM 807 O O . VAL A 1 104 ? 2.569 2.841 -12.987 1.00 85.56 104 VAL A O 1
ATOM 810 N N . THR A 1 105 ? 0.550 3.513 -13.699 1.00 88.12 105 THR A N 1
ATOM 811 C CA . THR A 1 105 ? -0.189 3.066 -12.508 1.00 88.12 105 THR A CA 1
ATOM 812 C C . THR A 1 105 ? -0.999 1.822 -12.841 1.00 88.12 105 THR A C 1
ATOM 814 O O . THR A 1 105 ? -1.795 1.825 -13.778 1.00 88.12 105 THR A O 1
ATOM 817 N N . ILE A 1 106 ? -0.807 0.765 -12.055 1.00 90.25 106 ILE A N 1
ATOM 818 C CA . ILE A 1 106 ? -1.493 -0.518 -12.215 1.00 90.25 106 ILE A CA 1
ATOM 819 C C . ILE A 1 106 ? -2.272 -0.794 -10.935 1.00 90.25 106 ILE A C 1
ATOM 821 O O . ILE A 1 106 ? -1.724 -0.703 -9.838 1.00 90.25 106 ILE A O 1
ATOM 825 N N . VAL A 1 107 ? -3.556 -1.116 -11.075 1.00 91.69 107 VAL A N 1
ATOM 826 C CA . VAL A 1 107 ? -4.439 -1.420 -9.946 1.00 91.69 107 VAL A CA 1
ATOM 827 C C . VAL A 1 107 ? -4.687 -2.922 -9.912 1.00 91.69 107 VAL A C 1
ATOM 829 O O . VAL A 1 107 ? -5.164 -3.503 -10.886 1.00 91.69 107 VAL A O 1
ATOM 832 N N . GLY A 1 108 ? -4.332 -3.549 -8.792 1.00 91.69 108 GLY A N 1
ATOM 833 C CA . GLY A 1 108 ? -4.510 -4.981 -8.578 1.00 91.69 108 GLY A CA 1
ATOM 834 C C . GLY A 1 108 ? -5.920 -5.368 -8.134 1.00 91.69 108 GLY A C 1
ATOM 835 O O . GLY A 1 108 ? -6.797 -4.530 -7.916 1.00 91.69 108 GLY A O 1
ATOM 836 N N . LYS A 1 109 ? -6.121 -6.678 -7.957 1.00 93.75 109 LYS A N 1
ATOM 837 C CA . LYS A 1 109 ? -7.368 -7.236 -7.421 1.00 93.75 109 LYS A CA 1
ATOM 838 C C . LYS A 1 109 ? -7.607 -6.738 -5.984 1.00 93.75 109 LYS A C 1
ATOM 840 O O . LYS A 1 109 ? -6.656 -6.665 -5.204 1.00 93.75 109 LYS A O 1
ATOM 845 N N . PRO A 1 110 ? -8.860 -6.436 -5.598 1.00 93.94 110 PRO A N 1
ATOM 846 C CA . PRO A 1 110 ? -9.163 -5.983 -4.246 1.00 93.94 110 PRO A CA 1
ATOM 847 C C . PRO A 1 110 ? -8.945 -7.102 -3.220 1.00 93.94 110 PRO A C 1
ATOM 849 O O . PRO A 1 110 ? -9.363 -8.243 -3.427 1.00 93.94 110 PRO A O 1
ATOM 852 N N . ILE A 1 111 ? -8.352 -6.760 -2.075 1.00 93.88 111 ILE A N 1
ATOM 853 C CA . ILE A 1 111 ? -8.209 -7.671 -0.936 1.00 93.88 111 ILE A CA 1
ATOM 854 C C . ILE A 1 111 ? -9.367 -7.412 0.026 1.00 93.88 111 ILE A C 1
ATOM 856 O O . ILE A 1 111 ? -9.457 -6.344 0.630 1.00 93.88 111 ILE A O 1
ATOM 860 N N . ARG A 1 112 ? -10.268 -8.388 0.166 1.00 91.44 112 ARG A N 1
ATOM 861 C CA . ARG A 1 112 ? -11.333 -8.333 1.176 1.00 91.44 112 ARG A CA 1
ATOM 862 C C . ARG A 1 112 ? -10.744 -8.585 2.563 1.00 91.44 112 ARG A C 1
ATOM 864 O O . ARG A 1 112 ? -9.948 -9.509 2.729 1.00 91.44 112 ARG A O 1
ATOM 871 N N . VAL A 1 113 ? -11.138 -7.750 3.522 1.00 90.81 113 VAL A N 1
ATOM 872 C CA . VAL A 1 113 ? -10.660 -7.774 4.907 1.00 90.81 113 VAL A CA 1
ATOM 873 C C . VAL A 1 113 ? -11.859 -7.721 5.839 1.00 90.81 113 VAL A C 1
ATOM 875 O O . VAL A 1 113 ? -12.629 -6.759 5.806 1.00 90.81 113 VAL A O 1
ATOM 878 N N . ASP A 1 114 ? -11.990 -8.736 6.685 1.00 88.75 114 ASP A N 1
ATOM 879 C CA . ASP A 1 114 ? -12.998 -8.766 7.737 1.00 88.75 114 ASP A CA 1
ATOM 880 C C . ASP A 1 114 ? -12.484 -8.004 8.958 1.00 88.75 114 ASP A C 1
ATOM 882 O O . ASP A 1 114 ? -11.409 -8.286 9.493 1.00 88.75 114 ASP A O 1
ATOM 886 N N . LYS A 1 115 ? -13.245 -7.000 9.397 1.00 84.44 115 LYS A N 1
ATOM 887 C CA . LYS A 1 115 ? -12.822 -6.129 10.497 1.00 84.44 115 LYS A CA 1
ATOM 888 C C . LYS A 1 115 ? -12.963 -6.839 11.844 1.00 84.44 115 LYS A C 1
ATOM 890 O O . LYS A 1 115 ? -14.031 -7.366 12.159 1.00 84.44 11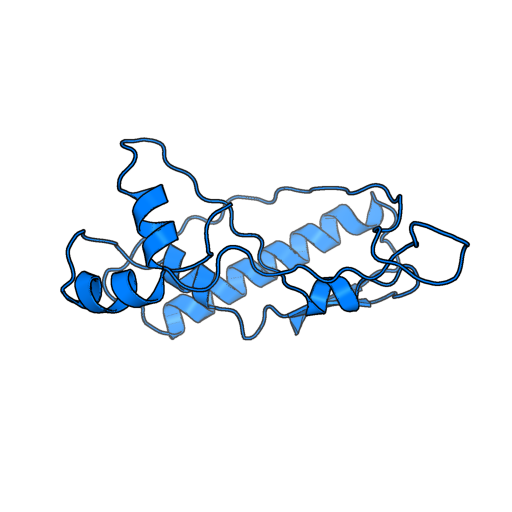5 LYS A O 1
ATOM 895 N N . LYS A 1 116 ? -11.930 -6.753 12.682 1.00 84.88 116 LYS A N 1
ATOM 896 C CA . LYS A 1 116 ? -11.875 -7.271 14.059 1.00 84.88 116 LYS A CA 1
ATOM 897 C C . LYS A 1 116 ? -11.758 -6.109 15.054 1.00 84.88 116 LYS A C 1
ATOM 899 O O . LYS A 1 116 ? -11.136 -5.097 14.748 1.00 84.88 116 LYS A O 1
ATOM 904 N N . GLU A 1 117 ? -12.367 -6.219 16.237 1.00 76.44 117 GLU A N 1
ATOM 905 C CA . GLU A 1 117 ? -12.267 -5.161 17.267 1.00 76.44 117 GLU A CA 1
ATOM 906 C C . GLU A 1 117 ? -10.847 -5.037 17.814 1.00 76.44 117 GLU A C 1
ATOM 908 O O . GLU A 1 117 ? -10.276 -3.950 17.806 1.00 76.44 117 GLU A O 1
ATOM 913 N N . ASN A 1 118 ? -10.253 -6.169 18.186 1.00 81.31 118 ASN A N 1
ATOM 914 C CA . ASN A 1 118 ? -8.880 -6.254 18.665 1.00 81.31 118 ASN A CA 1
ATOM 915 C C . ASN A 1 118 ? -8.088 -7.204 17.757 1.00 81.31 118 ASN A C 1
ATOM 917 O O . ASN A 1 118 ? -8.019 -8.397 18.048 1.00 81.31 118 ASN A O 1
ATOM 921 N N . PRO A 1 119 ? -7.542 -6.721 16.624 1.00 86.12 119 PRO A N 1
ATOM 922 C CA . PRO A 1 119 ? -6.695 -7.550 15.781 1.00 86.12 119 PRO A CA 1
ATOM 923 C C . PRO A 1 119 ? -5.388 -7.874 16.503 1.00 86.12 119 PRO A C 1
ATOM 925 O O . PRO A 1 119 ? -4.750 -6.993 17.091 1.00 86.12 119 PRO A O 1
ATOM 928 N N . THR A 1 120 ? -5.006 -9.143 16.430 1.00 91.19 120 THR A N 1
ATOM 929 C CA . THR A 1 120 ? -3.731 -9.646 16.945 1.00 91.19 120 THR A CA 1
ATOM 930 C C . THR A 1 120 ? -2.588 -9.287 15.991 1.00 91.19 120 THR A C 1
ATOM 932 O O . THR A 1 120 ? -2.827 -8.839 14.864 1.00 91.19 120 THR 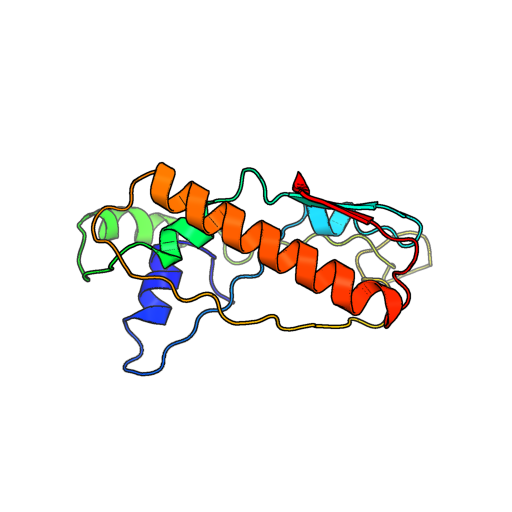A O 1
ATOM 935 N N . GLN A 1 121 ? -1.335 -9.419 16.431 1.00 89.44 121 GLN A N 1
ATOM 936 C CA . GLN A 1 121 ? -0.197 -9.118 15.556 1.00 89.44 121 GLN A CA 1
ATOM 937 C C . GLN A 1 121 ? -0.092 -10.155 14.429 1.00 89.44 121 GLN A C 1
ATOM 939 O O . GLN A 1 121 ? 0.241 -9.810 13.300 1.00 89.44 121 GLN A O 1
ATOM 944 N N . GLU A 1 122 ? -0.484 -11.390 14.713 1.00 92.31 122 GLU A N 1
ATOM 945 C CA . GLU A 1 122 ? -0.544 -12.508 13.780 1.00 92.31 122 GLU A CA 1
ATOM 946 C C . GLU A 1 122 ? -1.551 -12.227 12.656 1.00 92.31 122 GLU A C 1
ATOM 948 O O . GLU A 1 122 ? -1.242 -12.416 11.483 1.00 92.31 122 GLU A O 1
ATOM 953 N N . ASP A 1 123 ? -2.728 -11.686 12.989 1.00 91.38 123 ASP A N 1
ATOM 954 C CA . ASP A 1 123 ? -3.726 -11.275 11.990 1.00 91.38 123 ASP A CA 1
ATOM 955 C C . ASP A 1 123 ? -3.183 -10.205 11.033 1.00 91.38 123 ASP A C 1
ATOM 957 O O . ASP A 1 123 ? -3.441 -10.230 9.825 1.00 91.38 123 ASP A O 1
ATOM 961 N N . VAL A 1 124 ? -2.438 -9.242 11.586 1.00 91.94 124 VAL A N 1
ATOM 962 C CA . VAL A 1 124 ? -1.802 -8.171 10.813 1.00 91.94 124 VAL A CA 1
ATOM 963 C C . VAL A 1 124 ? -0.741 -8.750 9.887 1.00 91.94 124 VAL A C 1
ATOM 965 O O . VAL A 1 124 ? -0.674 -8.353 8.726 1.00 91.94 124 VAL A O 1
ATOM 968 N N . ASP A 1 125 ? 0.057 -9.688 10.384 1.00 93.75 125 ASP A N 1
ATOM 969 C CA . ASP A 1 125 ? 1.139 -10.315 9.636 1.00 93.75 125 ASP A CA 1
ATOM 970 C C . ASP A 1 125 ? 0.595 -11.155 8.476 1.00 93.75 125 ASP A C 1
ATOM 972 O O . ASP A 1 125 ? 1.009 -10.951 7.338 1.00 93.75 125 ASP A O 1
ATOM 976 N N . VAL A 1 126 ? -0.431 -11.975 8.714 1.00 94.56 126 VAL A N 1
ATOM 977 C CA . VAL A 1 126 ? -1.086 -12.778 7.668 1.00 94.56 126 VAL A CA 1
ATOM 978 C C . VAL A 1 126 ? -1.654 -11.898 6.553 1.00 94.56 126 VAL A C 1
ATOM 980 O O . VAL A 1 126 ? -1.476 -12.182 5.364 1.00 94.56 126 VAL A O 1
ATOM 983 N N . LEU A 1 127 ? -2.346 -10.811 6.908 1.00 94.69 127 LEU A N 1
ATOM 984 C CA . LEU A 1 127 ? -2.904 -9.910 5.903 1.00 94.69 127 LEU A CA 1
ATOM 985 C C . LEU A 1 127 ? -1.807 -9.130 5.167 1.00 94.69 127 LEU A C 1
ATOM 987 O O . LEU A 1 127 ? -1.927 -8.883 3.964 1.00 94.69 127 LEU A O 1
ATOM 991 N N . HIS A 1 128 ? -0.745 -8.752 5.874 1.00 94.56 128 HIS A N 1
ATOM 992 C CA . HIS A 1 128 ? 0.405 -8.079 5.292 1.00 94.56 128 HIS A CA 1
ATOM 993 C C . HIS A 1 128 ? 1.115 -8.975 4.275 1.00 94.56 128 HIS A C 1
ATOM 995 O O . HIS A 1 128 ? 1.379 -8.538 3.157 1.00 94.56 128 HIS A O 1
ATOM 1001 N N . ASP A 1 129 ? 1.342 -10.240 4.611 1.00 94.69 129 ASP A N 1
ATOM 1002 C CA . ASP A 1 129 ? 1.992 -11.199 3.720 1.00 94.69 129 ASP A CA 1
ATOM 1003 C C . ASP A 1 129 ? 1.134 -11.464 2.481 1.00 94.69 129 ASP A C 1
ATOM 1005 O O . ASP A 1 129 ? 1.638 -11.472 1.356 1.00 94.69 129 ASP A O 1
ATOM 1009 N N . LYS A 1 130 ? -0.192 -11.551 2.651 1.00 95.31 130 LYS A N 1
ATOM 1010 C CA . LYS A 1 130 ? -1.139 -11.626 1.530 1.00 95.31 130 LYS A CA 1
ATOM 1011 C C . LYS A 1 130 ? -1.066 -10.395 0.622 1.00 95.31 130 LYS A C 1
ATOM 1013 O O . LYS A 1 130 ? -1.131 -10.531 -0.604 1.00 95.31 130 LYS A O 1
ATOM 1018 N N . TYR A 1 131 ? -0.950 -9.201 1.201 1.00 93.81 131 TYR A N 1
ATOM 1019 C CA . TYR A 1 131 ? -0.787 -7.958 0.448 1.00 93.81 131 TYR A CA 1
ATOM 1020 C C . TYR A 1 131 ? 0.524 -7.950 -0.344 1.00 93.81 131 TYR A C 1
ATOM 1022 O O . TYR A 1 131 ? 0.500 -7.700 -1.549 1.00 93.81 131 TYR A O 1
ATOM 1030 N N . VAL A 1 132 ? 1.641 -8.293 0.302 1.00 93.44 132 VAL A N 1
ATOM 1031 C CA . VAL A 1 132 ? 2.964 -8.355 -0.331 1.00 93.44 132 VAL A CA 1
ATOM 1032 C C . VAL A 1 132 ? 2.985 -9.373 -1.469 1.00 93.44 132 VAL A C 1
ATOM 1034 O O . VAL A 1 132 ? 3.413 -9.036 -2.570 1.00 93.44 132 VAL A O 1
ATOM 1037 N N . ALA A 1 133 ? 2.454 -10.578 -1.251 1.00 94.50 133 ALA A N 1
ATOM 1038 C CA . ALA A 1 133 ? 2.376 -11.608 -2.283 1.00 94.50 133 ALA A CA 1
ATOM 1039 C C . ALA A 1 133 ? 1.553 -11.144 -3.497 1.00 94.50 133 ALA A C 1
ATOM 1041 O O . ALA A 1 133 ? 1.985 -11.296 -4.639 1.00 94.50 133 ALA A O 1
ATOM 1042 N N . SER A 1 134 ? 0.400 -10.509 -3.254 1.00 94.56 134 SER A N 1
ATOM 1043 C CA . SER A 1 134 ? -0.454 -9.971 -4.324 1.00 94.56 134 SER A CA 1
ATOM 1044 C C . SER A 1 134 ? 0.240 -8.851 -5.107 1.00 94.56 134 SER A C 1
ATOM 1046 O O . SER A 1 134 ? 0.073 -8.746 -6.320 1.00 94.56 134 SER A O 1
ATOM 1048 N N . LEU A 1 135 ? 1.024 -8.012 -4.424 1.00 92.62 135 LEU A N 1
ATOM 1049 C CA . LEU A 1 135 ? 1.782 -6.923 -5.034 1.00 92.62 135 LEU A CA 1
ATOM 1050 C C . LEU A 1 135 ? 2.957 -7.447 -5.870 1.00 92.62 135 LEU A C 1
ATOM 1052 O O . LEU A 1 135 ? 3.176 -6.960 -6.977 1.00 92.62 135 LEU A O 1
ATOM 1056 N N . MET A 1 136 ? 3.672 -8.464 -5.379 1.00 92.69 136 MET A N 1
ATOM 1057 C CA . MET A 1 136 ? 4.726 -9.138 -6.141 1.00 92.69 136 MET A CA 1
ATOM 1058 C C . MET A 1 136 ? 4.164 -9.794 -7.402 1.00 92.69 136 MET A C 1
ATOM 1060 O O . MET A 1 136 ? 4.709 -9.590 -8.481 1.00 92.69 136 MET A O 1
ATOM 1064 N N . GLN A 1 137 ? 3.039 -10.504 -7.291 1.00 94.12 137 GLN A N 1
ATOM 1065 C CA . GLN A 1 137 ? 2.371 -11.094 -8.450 1.00 94.12 137 GLN A CA 1
ATOM 1066 C C . GLN A 1 137 ? 1.957 -10.023 -9.469 1.00 94.12 137 GLN A C 1
ATOM 1068 O O . GLN A 1 137 ? 2.231 -10.164 -10.656 1.00 94.12 137 GLN A O 1
ATOM 1073 N N . LEU A 1 138 ? 1.355 -8.919 -9.011 1.00 93.81 138 LEU A N 1
ATOM 1074 C CA . LEU A 1 138 ? 0.956 -7.818 -9.888 1.00 93.81 138 LEU A CA 1
ATOM 1075 C C . LEU A 1 138 ? 2.154 -7.192 -10.615 1.00 93.81 138 LEU A C 1
ATOM 1077 O O . LEU A 1 138 ? 2.035 -6.798 -11.772 1.00 93.81 138 LEU A O 1
ATOM 1081 N N . PHE A 1 139 ? 3.303 -7.085 -9.948 1.00 91.56 139 PHE A N 1
ATOM 1082 C CA . PHE A 1 139 ? 4.525 -6.611 -10.588 1.00 91.56 139 PHE A CA 1
ATOM 1083 C C . PHE A 1 139 ? 4.992 -7.588 -11.672 1.00 91.56 139 PHE A C 1
ATOM 1085 O O . PHE A 1 139 ? 5.210 -7.175 -12.808 1.00 91.56 139 PHE A O 1
ATOM 1092 N N . GLU A 1 140 ? 5.079 -8.878 -11.353 1.00 91.81 140 GLU A N 1
ATOM 1093 C CA . GLU A 1 140 ? 5.520 -9.922 -12.284 1.00 91.81 140 GLU A CA 1
ATOM 1094 C C . GLU A 1 140 ? 4.625 -10.035 -13.527 1.00 91.81 140 GLU A C 1
ATOM 1096 O O . GLU A 1 140 ? 5.132 -10.096 -14.648 1.00 91.81 140 GLU A O 1
ATOM 1101 N N . ASP A 1 141 ? 3.305 -9.954 -13.351 1.00 92.81 141 ASP A N 1
ATOM 1102 C CA . ASP A 1 141 ? 2.333 -10.038 -14.445 1.00 92.81 141 ASP A CA 1
ATOM 1103 C C . ASP A 1 141 ? 2.499 -8.900 -15.472 1.00 92.81 141 ASP A C 1
ATOM 1105 O O . ASP A 1 141 ? 2.229 -9.075 -16.663 1.00 92.81 141 ASP A O 1
ATOM 1109 N N . TYR A 1 142 ? 2.946 -7.718 -15.030 1.00 91.81 142 TYR A N 1
ATOM 1110 C CA . TYR A 1 142 ? 2.974 -6.511 -15.861 1.00 91.81 142 TYR A CA 1
ATOM 1111 C C . TYR A 1 142 ? 4.374 -5.968 -16.167 1.00 91.81 142 TYR A C 1
ATOM 1113 O O . TYR A 1 142 ? 4.497 -5.115 -17.054 1.00 91.81 142 TYR A O 1
ATOM 1121 N N . LYS A 1 143 ? 5.439 -6.456 -15.515 1.00 88.81 143 LYS A N 1
ATOM 1122 C CA . LYS A 1 143 ? 6.812 -5.960 -15.732 1.00 88.81 143 LYS A CA 1
ATOM 1123 C C . LYS A 1 143 ? 7.270 -6.105 -17.183 1.00 88.81 143 LYS A C 1
ATOM 1125 O O . LYS A 1 143 ? 7.994 -5.255 -17.699 1.00 88.81 143 LYS A O 1
ATOM 1130 N N . SER A 1 144 ? 6.785 -7.140 -17.872 1.00 88.19 144 SER A N 1
ATOM 1131 C CA . SER A 1 144 ? 7.115 -7.413 -19.273 1.00 88.19 144 SER A CA 1
ATOM 1132 C C . SER A 1 144 ? 6.488 -6.428 -20.261 1.00 88.19 144 SER A C 1
ATOM 1134 O O . SER A 1 144 ? 7.023 -6.234 -21.353 1.00 88.19 144 SER A O 1
ATOM 1136 N N . LYS A 1 145 ? 5.378 -5.790 -19.873 1.00 88.50 145 LYS A N 1
ATOM 1137 C CA . LYS A 1 145 ? 4.594 -4.881 -20.716 1.00 88.50 145 LYS A CA 1
ATOM 1138 C C . LYS A 1 145 ? 5.102 -3.437 -20.682 1.00 88.50 145 LYS A C 1
ATOM 1140 O O . LYS A 1 145 ? 4.908 -2.714 -21.653 1.00 88.50 145 LYS A O 1
ATOM 1145 N N . TYR A 1 146 ? 5.732 -3.015 -19.585 1.00 82.69 146 TYR A N 1
ATOM 1146 C CA . TYR A 1 146 ? 6.077 -1.609 -19.333 1.00 82.69 146 TYR A CA 1
ATOM 1147 C C . TYR A 1 146 ? 7.569 -1.402 -19.045 1.00 82.69 146 TYR A C 1
ATOM 1149 O O . TYR A 1 146 ? 7.940 -0.757 -18.067 1.00 82.69 146 TYR A O 1
ATOM 1157 N N . ASP A 1 147 ? 8.423 -1.959 -19.906 1.00 71.00 147 ASP A N 1
ATOM 1158 C CA . ASP A 1 147 ? 9.871 -1.680 -19.932 1.00 71.00 147 ASP A CA 1
ATOM 1159 C C . ASP A 1 147 ? 10.617 -2.011 -18.623 1.00 71.00 147 ASP A C 1
ATOM 1161 O O . ASP A 1 147 ? 11.620 -1.406 -18.254 1.00 71.00 147 ASP A O 1
ATOM 1165 N N . SER A 1 148 ? 10.096 -2.994 -17.886 1.00 72.88 148 SER A N 1
ATOM 1166 C CA . SER A 1 148 ? 10.637 -3.453 -16.604 1.00 72.88 148 SER A CA 1
ATOM 1167 C C . SER A 1 148 ? 11.034 -4.932 -16.651 1.00 72.88 148 SER A C 1
ATOM 1169 O O . SER A 1 148 ? 11.098 -5.580 -15.612 1.00 72.88 148 SER A O 1
ATOM 1171 N N . LYS A 1 149 ? 11.295 -5.484 -17.848 1.00 74.62 149 LYS A N 1
ATOM 1172 C CA . LYS A 1 149 ? 11.621 -6.912 -18.048 1.00 74.62 149 LYS A CA 1
ATOM 1173 C C . LYS A 1 149 ? 12.819 -7.362 -17.217 1.00 74.62 149 LYS A C 1
ATOM 1175 O O . LYS A 1 149 ? 12.741 -8.401 -16.569 1.00 74.62 149 LYS A O 1
ATOM 1180 N N . ASP A 1 150 ? 13.860 -6.537 -17.186 1.00 82.75 150 ASP A N 1
ATOM 1181 C CA . ASP A 1 150 ? 15.110 -6.830 -16.476 1.00 82.75 150 ASP A CA 1
ATOM 1182 C C . ASP A 1 150 ? 15.075 -6.374 -15.011 1.00 82.75 150 ASP A C 1
ATOM 1184 O O . ASP A 1 150 ? 16.057 -6.512 -14.280 1.00 82.75 150 ASP A O 1
ATOM 1188 N N . ARG A 1 151 ? 13.946 -5.803 -14.566 1.00 84.38 151 ARG A N 1
ATOM 1189 C CA . ARG A 1 151 ? 13.803 -5.270 -13.215 1.00 84.38 151 ARG A CA 1
ATOM 1190 C C . ARG A 1 151 ? 13.206 -6.308 -12.276 1.00 84.38 151 ARG A C 1
ATOM 1192 O O . ARG A 1 151 ? 12.229 -6.981 -12.595 1.00 84.38 151 ARG A O 1
ATOM 1199 N N . THR A 1 152 ? 13.773 -6.388 -11.080 1.00 87.56 152 THR A N 1
ATOM 1200 C CA . THR A 1 152 ? 13.316 -7.260 -9.998 1.00 87.56 152 THR A CA 1
ATOM 1201 C C . THR A 1 152 ? 12.783 -6.418 -8.850 1.00 87.56 152 THR A C 1
ATOM 1203 O O . THR A 1 152 ? 13.407 -5.435 -8.448 1.00 87.56 152 THR A O 1
ATOM 1206 N N . LEU A 1 153 ? 11.635 -6.809 -8.301 1.00 87.81 153 LEU A N 1
ATOM 1207 C CA . LEU A 1 153 ? 11.071 -6.181 -7.115 1.00 87.81 153 LEU A CA 1
ATOM 1208 C C . LEU A 1 153 ? 11.587 -6.873 -5.849 1.00 87.81 153 LEU A C 1
ATOM 1210 O O . LEU A 1 153 ? 11.400 -8.074 -5.668 1.00 87.81 153 LEU A O 1
ATOM 1214 N N . ARG A 1 154 ? 12.197 -6.103 -4.948 1.00 88.88 154 ARG A N 1
ATOM 1215 C CA . ARG A 1 154 ? 12.662 -6.559 -3.637 1.00 88.88 154 ARG A CA 1
ATOM 1216 C C . ARG A 1 154 ? 11.857 -5.892 -2.529 1.00 88.88 154 ARG A C 1
ATOM 1218 O O . ARG A 1 154 ? 11.741 -4.671 -2.491 1.00 88.88 154 ARG A O 1
ATOM 1225 N N . ILE A 1 155 ? 11.369 -6.694 -1.590 1.00 88.12 155 ILE A N 1
ATOM 1226 C CA . ILE A 1 155 ? 10.688 -6.212 -0.388 1.00 88.12 155 ILE A CA 1
ATOM 1227 C C . ILE A 1 155 ? 11.686 -6.205 0.773 1.00 88.12 155 ILE A C 1
ATOM 1229 O O . ILE A 1 155 ? 12.167 -7.266 1.176 1.00 88.12 155 ILE A O 1
ATOM 1233 N N . ALA A 1 156 ? 12.020 -5.011 1.265 1.00 82.56 156 ALA A N 1
ATOM 1234 C CA . ALA A 1 156 ? 12.931 -4.776 2.387 1.00 82.56 156 ALA A CA 1
ATOM 1235 C C . ALA A 1 156 ? 12.184 -4.381 3.665 1.00 82.56 156 ALA A C 1
ATOM 1237 O O . ALA A 1 156 ? 11.063 -3.822 3.573 1.00 82.56 156 ALA A O 1
#

Solvent-accessible surface area (backbone atoms only — not comparable to full-atom values): 10292 Å² total; per-residue (Å²): 139,78,70,95,43,73,65,53,51,48,45,52,53,60,71,75,58,84,90,55,77,86,90,78,78,92,72,55,64,65,52,59,69,67,66,52,94,84,54,47,62,47,65,40,78,49,74,82,60,54,66,67,46,42,59,61,29,42,51,82,82,91,82,67,84,70,57,71,68,55,62,73,64,71,77,77,73,88,74,81,85,82,82,53,75,34,53,43,95,74,72,95,81,60,35,57,39,68,76,99,66,90,84,84,90,83,85,75,84,85,81,87,71,78,63,32,77,79,67,51,72,65,59,35,47,55,53,41,51,53,48,50,52,53,51,51,50,52,45,64,76,45,25,73,79,68,89,28,67,80,46,44,84,41,81,69

pLDDT: mean 74.69, std 15.82, range [40.03, 95.31]

Foldseek 3Di:
DDDPDLVVVVCQCPVPDPDGDDDDDQAALVQQVPPDPPDLERERAQLPPLVVLVSLAADDDDDDPVVPVVVVVVPDDDDDDHAHWDADPPDGDGDRDDDPDDDDDDDFDDDDYDHDNDDDVVNSNVVSVVVVVRVQVSCVVCCVPPVSPSHHYHHD

Sequence (156 aa):
MCSVDRDSLQWILTKRGTGNAALIAVGGAQESLDAHKESSVITLTLKSRKGFVRQALVKNPPGSRLRSLQEKLKSLTGVAPAIFYGRGILQYTWGYMPFRERIVTIVGKPIRVDKKENPTQEDVDVLHDKYVASLMQLFEDYKSKYDSKDRTLRIA

Organism: Haemaphysalis longicornis (NCBI:txid44386)